Protein AF-A0A8H3XBK4-F1 (afdb_monomer_lite)

Organism: Gigaspora margarita (NCBI:txid4874)

Radius of gyration: 11.95 Å; chains: 1; bounding box: 29×23×34 Å

Foldseek 3Di:
DDWADPDPWKIKAFDADPVGHTDADDPQKWKAFPVVRDTFDWDADPNHTIGIGTPPTDMWIDGNNHTDDD

Structure (mmCIF, N/CA/C/O backbone):
data_AF-A0A8H3XBK4-F1
#
_entry.id   AF-A0A8H3XBK4-F1
#
loop_
_atom_site.group_PDB
_atom_site.id
_atom_site.type_symbol
_atom_site.label_atom_id
_atom_site.label_alt_id
_atom_site.label_comp_id
_atom_site.label_asym_id
_atom_site.label_entity_id
_atom_site.label_seq_id
_atom_site.pdbx_PDB_ins_code
_atom_site.Cartn_x
_atom_site.Cartn_y
_atom_site.Cartn_z
_atom_site.occupancy
_atom_site.B_iso_or_equiv
_atom_site.auth_seq_id
_atom_site.auth_comp_id
_atom_site.auth_asym_id
_atom_site.auth_atom_id
_atom_site.pdbx_PDB_model_num
ATOM 1 N N . MET A 1 1 ? -0.061 -3.417 -8.101 1.00 91.12 1 MET A N 1
ATOM 2 C CA . MET A 1 1 ? 0.654 -3.105 -6.842 1.00 91.12 1 MET A CA 1
ATOM 3 C C . MET A 1 1 ? 1.792 -4.097 -6.680 1.00 91.12 1 MET A C 1
ATOM 5 O O . MET A 1 1 ? 1.617 -5.249 -7.066 1.00 91.12 1 MET A O 1
ATOM 9 N N . ARG A 1 2 ? 2.935 -3.661 -6.151 1.00 94.31 2 ARG A N 1
ATOM 10 C CA . ARG A 1 2 ? 4.060 -4.532 -5.795 1.00 94.31 2 ARG A CA 1
ATOM 11 C C . ARG A 1 2 ? 4.528 -4.238 -4.376 1.00 94.31 2 ARG A C 1
ATOM 13 O O . ARG A 1 2 ? 4.329 -3.135 -3.868 1.00 94.31 2 ARG A O 1
ATOM 20 N N . ILE A 1 3 ? 5.142 -5.247 -3.771 1.00 94.38 3 ILE A N 1
ATOM 21 C CA . ILE A 1 3 ? 5.780 -5.172 -2.462 1.00 94.38 3 ILE A CA 1
ATOM 22 C C . ILE A 1 3 ? 7.218 -5.651 -2.645 1.00 94.38 3 ILE A C 1
ATOM 24 O O . ILE A 1 3 ? 7.450 -6.715 -3.218 1.00 94.38 3 ILE A O 1
ATOM 28 N N . GLU A 1 4 ? 8.175 -4.858 -2.185 1.00 95.06 4 GLU A N 1
ATOM 29 C CA . GLU A 1 4 ? 9.604 -5.137 -2.298 1.00 95.06 4 GLU A CA 1
ATOM 30 C C . GLU A 1 4 ? 10.274 -5.052 -0.930 1.00 95.06 4 GLU A C 1
ATOM 32 O O . GLU A 1 4 ? 9.959 -4.189 -0.111 1.00 95.06 4 GLU A O 1
ATOM 37 N N . LYS A 1 5 ? 11.230 -5.945 -0.677 1.00 95.62 5 LYS A N 1
ATOM 38 C CA . LYS A 1 5 ? 12.036 -5.913 0.540 1.00 95.62 5 LYS A CA 1
ATOM 39 C C . LYS A 1 5 ? 13.166 -4.894 0.386 1.00 95.62 5 LYS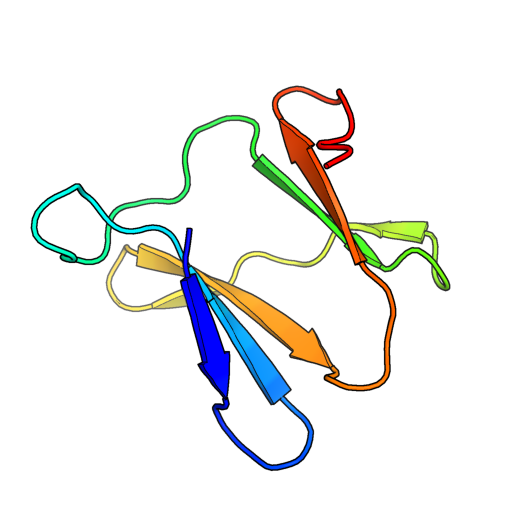 A C 1
ATOM 41 O O . LYS A 1 5 ? 14.043 -5.083 -0.448 1.00 95.62 5 LYS A O 1
ATOM 46 N N . VAL A 1 6 ? 13.182 -3.866 1.235 1.00 95.31 6 VAL A N 1
ATOM 47 C CA . VAL A 1 6 ? 14.267 -2.867 1.272 1.00 95.31 6 VAL A CA 1
ATOM 48 C C . VAL A 1 6 ? 15.407 -3.361 2.158 1.00 95.31 6 VAL A C 1
ATOM 50 O O . VAL A 1 6 ? 16.576 -3.291 1.791 1.00 95.31 6 VAL A O 1
ATOM 53 N N . ASN A 1 7 ? 15.070 -3.873 3.343 1.00 95.25 7 ASN A N 1
ATOM 54 C CA . ASN A 1 7 ? 16.023 -4.489 4.264 1.00 95.25 7 ASN A CA 1
ATOM 55 C C . ASN A 1 7 ? 15.326 -5.559 5.123 1.00 95.25 7 ASN A C 1
ATOM 57 O O . ASN A 1 7 ? 14.230 -6.005 4.798 1.00 95.25 7 ASN A O 1
ATOM 61 N N . MET A 1 8 ? 15.968 -6.027 6.199 1.00 94.38 8 MET A N 1
ATOM 62 C CA . MET A 1 8 ? 15.403 -7.080 7.056 1.00 94.38 8 MET A CA 1
ATOM 63 C C . MET A 1 8 ? 14.060 -6.713 7.700 1.00 94.38 8 MET A C 1
ATOM 65 O O . MET A 1 8 ? 13.255 -7.612 7.908 1.00 94.38 8 MET A O 1
ATOM 69 N N . ASN A 1 9 ? 13.817 -5.429 7.971 1.00 95.31 9 ASN A N 1
ATOM 70 C CA . ASN A 1 9 ? 12.656 -4.968 8.732 1.00 95.31 9 ASN A CA 1
ATOM 71 C C . ASN A 1 9 ? 11.690 -4.120 7.904 1.00 95.31 9 ASN A C 1
ATOM 73 O O . ASN A 1 9 ? 10.536 -3.995 8.292 1.00 95.31 9 ASN A O 1
ATOM 77 N N . ILE A 1 10 ? 12.148 -3.534 6.796 1.00 95.38 10 ILE A N 1
ATOM 78 C CA . ILE A 1 10 ? 11.381 -2.571 6.004 1.00 95.38 10 ILE A CA 1
ATOM 79 C C . ILE A 1 10 ? 11.024 -3.169 4.646 1.00 95.38 10 ILE A C 1
ATOM 81 O O . ILE A 1 10 ? 11.902 -3.623 3.899 1.00 95.38 10 ILE A O 1
ATOM 85 N N . MET A 1 11 ? 9.741 -3.092 4.304 1.00 95.75 11 MET A N 1
ATOM 86 C CA . MET A 1 11 ? 9.245 -3.302 2.948 1.00 95.75 11 MET A CA 1
ATOM 87 C C . MET A 1 11 ? 8.747 -1.997 2.337 1.00 95.75 11 MET A C 1
ATOM 89 O O . MET A 1 11 ? 8.290 -1.097 3.039 1.00 95.75 11 MET A O 1
ATOM 93 N N . ARG A 1 12 ? 8.812 -1.920 1.012 1.00 95.56 12 ARG A N 1
ATOM 94 C CA . ARG A 1 12 ? 8.276 -0.832 0.201 1.00 95.56 12 ARG A CA 1
ATOM 95 C C . ARG A 1 12 ? 7.059 -1.334 -0.565 1.00 95.56 12 ARG A C 1
ATOM 97 O O . ARG A 1 12 ? 7.156 -2.329 -1.281 1.00 95.56 12 ARG A O 1
ATOM 104 N N . ILE A 1 13 ? 5.942 -0.622 -0.461 1.00 95.56 13 ILE A N 1
ATOM 105 C CA . ILE A 1 13 ? 4.759 -0.821 -1.304 1.00 95.56 13 ILE A CA 1
ATOM 106 C C . ILE A 1 13 ? 4.695 0.312 -2.321 1.00 95.56 13 ILE A C 1
ATOM 108 O O . ILE A 1 13 ? 4.744 1.492 -1.961 1.00 95.56 13 ILE A O 1
ATOM 112 N N . TYR A 1 14 ? 4.566 -0.051 -3.592 1.00 95.75 14 TYR A N 1
ATOM 113 C CA . TYR A 1 14 ? 4.466 0.894 -4.699 1.00 95.75 14 TYR A CA 1
ATOM 114 C C . TYR A 1 14 ? 3.542 0.365 -5.801 1.00 95.75 14 TYR A C 1
ATOM 116 O O . TYR A 1 14 ? 3.126 -0.803 -5.824 1.00 95.75 14 TYR A O 1
ATOM 124 N N . PHE A 1 15 ? 3.174 1.256 -6.715 1.00 94.69 15 PHE A N 1
ATOM 125 C CA . PHE A 1 15 ? 2.250 0.966 -7.803 1.00 94.69 15 PHE A CA 1
ATOM 126 C C . PHE A 1 15 ? 3.011 0.901 -9.116 1.00 94.69 15 PHE A C 1
ATOM 128 O O . PHE A 1 15 ? 3.951 1.657 -9.337 1.00 94.69 15 PHE A O 1
ATOM 135 N N . VAL A 1 16 ? 2.604 -0.038 -9.967 1.00 95.38 16 VAL A N 1
ATOM 136 C CA . VAL A 1 16 ? 3.195 -0.242 -11.286 1.00 95.38 16 VAL A CA 1
ATOM 137 C C . VAL A 1 16 ? 2.107 -0.349 -12.340 1.00 95.38 16 VAL A C 1
ATOM 139 O O . VAL A 1 16 ? 0.992 -0.778 -12.023 1.00 95.38 16 VAL A O 1
ATOM 142 N N . ASP A 1 17 ? 2.440 0.024 -13.570 1.00 95.00 17 ASP A N 1
ATOM 143 C CA . ASP A 1 17 ? 1.629 -0.254 -14.754 1.00 95.00 17 ASP A CA 1
ATOM 144 C C . ASP A 1 17 ? 1.763 -1.726 -15.212 1.00 95.00 17 ASP A C 1
ATOM 146 O O . ASP A 1 17 ? 2.456 -2.537 -14.591 1.00 95.00 17 ASP A O 1
ATOM 150 N N . ASN A 1 18 ? 1.076 -2.088 -16.302 1.00 95.12 18 ASN A N 1
ATOM 151 C CA . ASN A 1 18 ? 1.126 -3.442 -16.869 1.00 95.12 18 ASN A CA 1
ATOM 152 C C . ASN A 1 18 ? 2.546 -3.864 -17.316 1.00 95.12 18 ASN A C 1
ATOM 154 O O . ASN A 1 18 ? 2.932 -4.999 -17.030 1.00 95.12 18 ASN A O 1
ATOM 158 N N . PRO A 1 19 ? 3.338 -3.000 -17.984 1.00 96.12 19 PRO A N 1
ATOM 159 C CA . PRO A 1 19 ? 4.760 -3.257 -18.237 1.00 96.12 19 PRO A CA 1
ATOM 160 C C . PRO A 1 19 ? 5.628 -3.437 -16.980 1.00 96.12 19 PRO A C 1
ATOM 162 O O . PRO A 1 19 ? 6.697 -4.041 -17.062 1.00 96.12 19 PRO A O 1
ATOM 165 N N . GLY A 1 20 ? 5.189 -2.933 -15.826 1.00 93.81 20 GLY A N 1
ATOM 166 C CA . GLY A 1 20 ? 5.918 -2.997 -14.561 1.00 93.81 20 GLY A CA 1
ATOM 167 C C . GLY A 1 20 ? 6.697 -1.726 -14.210 1.00 93.81 20 GLY A C 1
ATOM 168 O O . GLY A 1 20 ? 7.491 -1.772 -13.270 1.00 93.81 20 GLY A O 1
ATOM 169 N N . ASN A 1 21 ? 6.480 -0.616 -14.919 1.00 94.25 21 ASN A N 1
ATOM 170 C CA . ASN A 1 21 ? 7.051 0.687 -14.578 1.00 94.25 21 ASN A CA 1
ATOM 171 C C . ASN A 1 21 ? 6.355 1.259 -13.346 1.00 94.25 21 ASN A C 1
ATOM 173 O O . ASN A 1 21 ? 5.135 1.152 -13.228 1.00 94.25 21 ASN A O 1
ATOM 177 N N . GLU A 1 22 ? 7.109 1.908 -12.458 1.00 94.19 22 GLU A N 1
ATOM 178 C CA . GLU A 1 22 ? 6.523 2.615 -11.320 1.00 94.19 22 GLU A CA 1
ATOM 179 C C . GLU A 1 22 ? 5.635 3.777 -11.783 1.00 94.19 22 GLU A C 1
ATOM 181 O O . GLU A 1 22 ? 6.007 4.561 -12.657 1.00 94.19 22 GLU A O 1
ATOM 186 N N . ILE A 1 23 ? 4.459 3.895 -11.168 1.00 95.06 23 ILE A N 1
ATOM 187 C CA . ILE A 1 23 ? 3.482 4.953 -11.436 1.00 95.06 23 ILE A CA 1
ATOM 188 C C . ILE A 1 23 ? 3.101 5.669 -10.136 1.00 95.06 23 ILE A C 1
ATOM 190 O O . ILE A 1 23 ? 3.252 5.096 -9.051 1.00 95.06 23 ILE A O 1
ATOM 194 N N . PRO A 1 24 ? 2.565 6.903 -10.211 1.00 94.12 24 PRO A N 1
ATOM 195 C CA . PRO A 1 24 ? 1.983 7.561 -9.051 1.00 94.12 24 PRO A CA 1
ATOM 196 C C . PRO A 1 24 ? 0.934 6.677 -8.375 1.00 94.12 24 PRO A C 1
ATOM 198 O O . PRO A 1 24 ? 0.186 5.955 -9.039 1.00 94.12 24 PRO A O 1
ATOM 201 N N . ILE A 1 25 ? 0.864 6.757 -7.047 1.00 93.25 25 ILE A N 1
ATOM 202 C CA . ILE A 1 25 ? -0.162 6.040 -6.292 1.00 93.25 25 ILE A CA 1
ATOM 203 C C . ILE A 1 25 ? -1.544 6.510 -6.774 1.00 93.25 25 ILE A C 1
ATOM 205 O O . ILE A 1 25 ? -1.786 7.721 -6.806 1.00 93.25 25 ILE A O 1
ATOM 209 N N . PRO A 1 26 ? -2.455 5.587 -7.141 1.00 92.31 26 PRO A N 1
ATOM 210 C CA . PRO A 1 26 ? -3.807 5.946 -7.538 1.00 92.31 26 PRO A CA 1
ATOM 211 C C . PRO A 1 26 ? -4.521 6.774 -6.466 1.00 92.31 26 PRO A C 1
A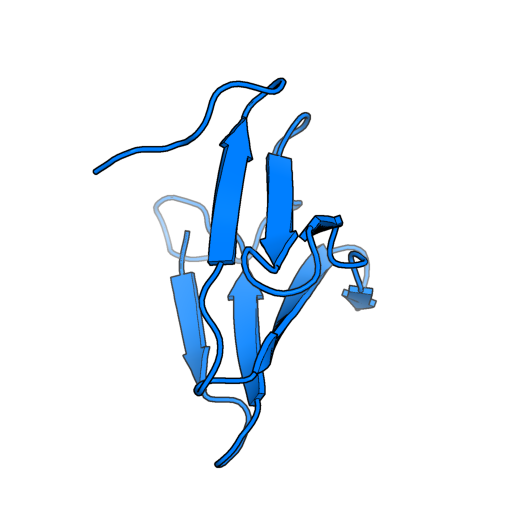TOM 213 O O . PRO A 1 26 ? -4.349 6.561 -5.264 1.00 92.31 26 PRO A O 1
ATOM 216 N N . THR A 1 27 ? -5.357 7.716 -6.897 1.00 91.81 27 THR A N 1
ATOM 217 C CA . THR A 1 27 ? -6.131 8.557 -5.981 1.00 91.81 27 THR A CA 1
ATOM 218 C C . THR A 1 27 ? -7.018 7.712 -5.066 1.00 91.81 27 THR A C 1
ATOM 220 O O . THR A 1 27 ? -7.608 6.719 -5.494 1.00 91.81 27 THR A O 1
ATOM 223 N N . GLY A 1 28 ? -7.114 8.122 -3.799 1.00 92.50 28 GLY A N 1
ATOM 224 C CA . GLY A 1 28 ? -7.959 7.465 -2.803 1.00 92.50 28 GLY A CA 1
ATOM 225 C C . GLY A 1 28 ? -7.344 6.223 -2.163 1.00 92.50 28 GLY A C 1
ATOM 226 O O . GLY A 1 28 ? -8.001 5.607 -1.327 1.00 92.50 28 GLY A O 1
ATOM 227 N N . ILE A 1 29 ? -6.108 5.860 -2.518 1.00 94.88 29 ILE A N 1
ATOM 228 C CA . ILE A 1 29 ? -5.371 4.811 -1.817 1.00 94.88 29 ILE A CA 1
ATOM 229 C C . ILE A 1 29 ? -4.930 5.313 -0.444 1.00 94.88 29 ILE A C 1
ATOM 231 O O . ILE A 1 29 ? -4.345 6.387 -0.308 1.00 94.88 29 ILE A O 1
ATOM 235 N N . THR A 1 30 ? -5.192 4.515 0.582 1.00 95.19 30 THR A N 1
ATOM 236 C CA . THR A 1 30 ? -4.683 4.720 1.940 1.00 95.19 30 THR A CA 1
ATOM 237 C C . THR A 1 30 ? -4.184 3.388 2.469 1.00 95.19 30 THR A C 1
ATOM 239 O O . THR A 1 30 ? -4.838 2.368 2.279 1.00 95.19 30 THR A O 1
ATOM 242 N N . LEU A 1 31 ? -3.031 3.390 3.126 1.00 95.81 31 LEU A N 1
ATOM 243 C CA . LEU A 1 31 ? -2.525 2.235 3.853 1.00 95.81 31 LEU A CA 1
ATOM 244 C C . LEU A 1 31 ? -2.653 2.528 5.343 1.00 95.81 31 LEU A C 1
ATOM 246 O O . LEU A 1 31 ? -2.337 3.638 5.771 1.00 95.81 31 LEU A O 1
ATOM 250 N N . ARG A 1 32 ? -3.142 1.570 6.120 1.00 96.12 32 ARG A N 1
ATOM 251 C CA . ARG A 1 32 ? -3.343 1.729 7.559 1.00 96.12 32 ARG A CA 1
ATOM 252 C C . ARG A 1 32 ? -2.647 0.613 8.311 1.00 96.12 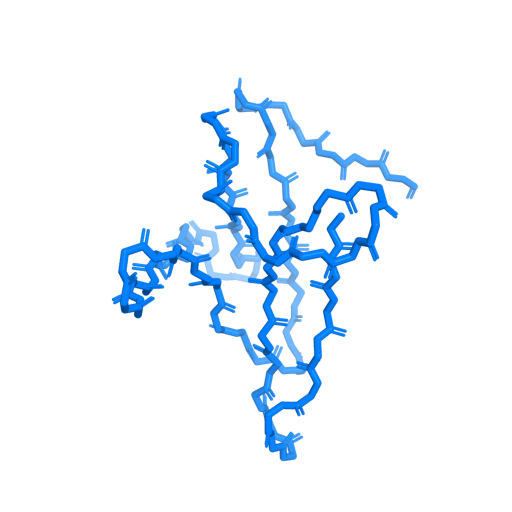32 ARG A C 1
ATOM 254 O O . ARG A 1 32 ? -2.885 -0.549 8.004 1.00 96.12 32 ARG A O 1
ATOM 261 N N . ASP A 1 33 ? -1.856 0.986 9.307 1.00 94.75 33 ASP A N 1
ATOM 262 C CA . ASP A 1 33 ? -1.386 0.079 10.352 1.00 94.75 33 ASP A CA 1
ATOM 263 C C . ASP A 1 33 ? -2.593 -0.349 11.198 1.00 94.75 33 ASP A C 1
ATOM 265 O O . ASP A 1 33 ? -3.269 0.496 11.800 1.00 94.75 33 ASP A O 1
ATOM 269 N N . THR A 1 34 ? -2.904 -1.646 11.208 1.00 93.50 34 THR A N 1
ATOM 270 C CA . THR A 1 34 ? -4.098 -2.176 11.886 1.00 93.50 34 THR A CA 1
ATOM 271 C C . THR A 1 34 ? -3.944 -2.204 13.402 1.00 93.50 34 THR A C 1
ATOM 273 O O . THR A 1 34 ? -4.940 -2.064 14.114 1.00 93.50 34 THR A O 1
ATOM 276 N N . LEU A 1 35 ? -2.714 -2.330 13.905 1.00 91.25 35 LEU A N 1
ATOM 277 C CA . LEU A 1 35 ? -2.418 -2.374 15.332 1.00 91.25 35 LEU A CA 1
ATOM 278 C C . LEU A 1 35 ? -2.566 -0.985 15.954 1.00 91.25 35 LEU A C 1
ATOM 280 O O . LEU A 1 35 ? -3.203 -0.829 16.996 1.00 91.25 35 LEU A O 1
ATOM 284 N N . ASN A 1 36 ? -1.984 0.022 15.302 1.00 91.94 36 ASN A N 1
ATOM 285 C CA . ASN A 1 36 ? -2.001 1.398 15.799 1.00 91.94 36 ASN A CA 1
ATOM 286 C C . ASN A 1 36 ? -3.222 2.192 15.305 1.00 91.94 36 ASN A C 1
ATOM 288 O O . ASN A 1 36 ? -3.515 3.260 15.843 1.00 91.94 36 ASN A O 1
ATOM 292 N N . ASN A 1 37 ? -3.951 1.679 14.306 1.00 92.62 37 ASN A N 1
ATOM 293 C CA . ASN A 1 37 ? -5.073 2.347 13.638 1.00 92.62 37 ASN A CA 1
ATOM 294 C C . ASN A 1 37 ? -4.691 3.741 13.098 1.00 92.62 37 ASN A C 1
ATOM 296 O O . ASN A 1 37 ? -5.464 4.700 13.173 1.00 92.62 37 ASN A O 1
ATOM 300 N N . VAL A 1 38 ? -3.476 3.851 12.554 1.00 94.31 38 VAL A N 1
ATOM 301 C CA . VAL A 1 38 ? -2.923 5.080 11.972 1.00 94.31 38 VAL A CA 1
ATOM 302 C C . VAL A 1 38 ? -2.698 4.870 10.479 1.00 94.31 38 VAL A C 1
ATOM 304 O O . VAL A 1 38 ? -2.263 3.806 10.044 1.00 94.31 38 VAL A O 1
ATOM 307 N N . ASN A 1 39 ? -3.018 5.887 9.678 1.00 95.06 39 ASN A N 1
ATOM 308 C CA . ASN A 1 39 ? -2.720 5.858 8.252 1.00 95.06 39 ASN A CA 1
ATOM 309 C C . ASN A 1 39 ? -1.223 6.103 8.034 1.00 95.06 39 ASN A C 1
ATOM 311 O O . ASN A 1 39 ? -0.671 7.087 8.531 1.00 95.06 39 ASN A O 1
ATOM 315 N N . GLU A 1 40 ? -0.595 5.238 7.249 1.00 95.12 40 GLU A N 1
ATOM 316 C CA . GLU A 1 40 ? 0.808 5.362 6.887 1.00 95.12 40 GLU A CA 1
ATOM 317 C C . GLU A 1 40 ? 1.051 6.591 6.017 1.00 95.12 40 GLU A C 1
ATOM 319 O O . GLU A 1 40 ? 0.259 6.944 5.134 1.00 95.12 40 GLU A O 1
ATOM 324 N N . THR A 1 41 ? 2.184 7.245 6.263 1.00 93.31 41 THR A N 1
ATOM 325 C CA . THR A 1 41 ? 2.560 8.435 5.503 1.00 93.31 41 THR A CA 1
ATOM 326 C C . THR A 1 41 ? 3.173 8.026 4.173 1.00 93.31 41 THR A C 1
ATOM 328 O O . THR A 1 41 ? 4.092 7.211 4.104 1.00 93.31 41 THR A O 1
ATOM 331 N N . LEU A 1 42 ? 2.680 8.636 3.100 1.00 92.75 42 LEU A N 1
ATOM 332 C CA . LEU A 1 42 ? 3.268 8.488 1.781 1.00 92.75 42 LEU A CA 1
ATOM 333 C C . LEU A 1 42 ? 4.638 9.176 1.730 1.00 92.75 42 LEU A C 1
ATOM 335 O O . LEU A 1 42 ? 4.730 10.378 1.979 1.00 92.75 42 LEU A O 1
ATOM 339 N N . LEU A 1 43 ? 5.680 8.452 1.320 1.00 93.94 43 LEU A N 1
ATOM 340 C CA . LEU A 1 43 ? 6.972 9.051 0.997 1.00 93.94 43 LEU A CA 1
ATOM 341 C C . LEU A 1 43 ? 7.098 9.215 -0.519 1.00 93.94 43 LEU A C 1
ATOM 343 O O . LEU A 1 43 ? 7.010 8.240 -1.262 1.00 93.94 43 LEU A O 1
ATOM 347 N N . VAL A 1 44 ? 7.308 10.447 -0.983 1.00 90.12 44 VAL A N 1
ATOM 348 C CA . VAL A 1 44 ? 7.472 10.759 -2.410 1.00 90.12 44 VAL A CA 1
ATOM 349 C C . VAL A 1 44 ? 8.956 10.871 -2.740 1.00 90.12 44 VAL A C 1
ATOM 351 O O . VAL A 1 44 ? 9.636 11.772 -2.252 1.00 90.12 44 VAL A O 1
ATOM 354 N N . ILE A 1 45 ? 9.451 9.974 -3.591 1.00 81.75 45 ILE A N 1
ATOM 355 C CA . ILE A 1 45 ? 10.832 9.970 -4.082 1.00 81.75 45 ILE A CA 1
ATOM 356 C C . ILE A 1 45 ? 10.773 10.217 -5.589 1.00 81.75 45 ILE A C 1
ATOM 358 O O . ILE A 1 45 ? 10.091 9.497 -6.314 1.00 81.75 45 ILE A O 1
ATOM 362 N N . SER A 1 46 ? 11.442 11.269 -6.066 1.00 84.25 46 SER A N 1
ATOM 363 C CA . SER A 1 46 ? 11.463 11.637 -7.494 1.00 84.25 46 SER A CA 1
ATOM 364 C C . SER A 1 46 ? 10.068 11.791 -8.129 1.00 84.25 46 SER A C 1
ATOM 366 O O . SER A 1 46 ? 9.869 11.474 -9.297 1.00 84.25 46 SER A O 1
ATOM 368 N N . GLY A 1 47 ? 9.086 12.269 -7.357 1.00 84.75 47 GLY A N 1
ATOM 369 C CA . GLY A 1 47 ? 7.706 12.471 -7.818 1.00 84.75 47 GLY A CA 1
ATOM 370 C C . GLY A 1 47 ? 6.812 11.225 -7.777 1.00 84.75 47 GLY A C 1
ATOM 371 O O . GLY A 1 47 ? 5.626 11.333 -8.079 1.00 84.75 47 GLY A O 1
ATOM 372 N N . ILE A 1 48 ? 7.337 10.068 -7.358 1.00 91.00 48 ILE A N 1
ATOM 373 C CA . ILE A 1 48 ? 6.580 8.819 -7.224 1.00 91.00 48 ILE A CA 1
ATOM 374 C C . ILE A 1 48 ? 6.432 8.471 -5.740 1.00 91.00 48 ILE A C 1
ATOM 376 O O . ILE A 1 48 ? 7.403 8.417 -4.986 1.00 91.00 48 ILE A O 1
ATOM 380 N N . GLY A 1 49 ? 5.187 8.272 -5.311 1.00 92.94 49 GLY A N 1
ATOM 381 C CA . GLY A 1 49 ? 4.852 7.924 -3.934 1.00 92.94 49 GLY A CA 1
ATOM 382 C C . GLY A 1 49 ? 5.065 6.441 -3.627 1.00 92.94 49 GLY A C 1
ATOM 383 O O . GLY A 1 49 ? 4.800 5.572 -4.457 1.00 92.94 49 GLY A O 1
ATOM 384 N N . SER A 1 50 ? 5.518 6.131 -2.418 1.00 95.69 50 SER A N 1
ATOM 385 C CA . SER A 1 50 ? 5.621 4.768 -1.889 1.00 95.69 50 SER A CA 1
ATOM 386 C C . SER A 1 50 ? 5.319 4.737 -0.395 1.00 95.69 50 SER A C 1
ATOM 388 O O . SER A 1 50 ? 5.587 5.706 0.317 1.00 95.69 50 SER A O 1
ATOM 390 N N . PHE A 1 51 ? 4.799 3.611 0.086 1.00 96.00 51 PHE A N 1
ATOM 391 C CA . PHE A 1 51 ? 4.678 3.347 1.519 1.00 96.00 51 PHE A CA 1
ATOM 392 C C . PHE A 1 51 ? 5.863 2.514 1.987 1.00 96.00 51 PHE A C 1
ATOM 394 O O . PHE A 1 51 ? 6.287 1.594 1.283 1.00 96.00 51 PHE A O 1
ATOM 401 N N . PHE A 1 52 ? 6.377 2.821 3.172 1.00 95.31 52 PHE A N 1
ATOM 402 C CA . PHE A 1 52 ? 7.423 2.045 3.824 1.00 95.31 52 PHE A CA 1
ATOM 403 C C . PHE A 1 52 ? 6.852 1.477 5.109 1.00 95.31 52 PHE A C 1
ATOM 405 O O . PHE A 1 52 ? 6.452 2.232 5.987 1.00 95.31 52 PHE A O 1
ATOM 412 N N . ILE A 1 53 ? 6.801 0.155 5.193 1.00 95.19 53 ILE A N 1
ATOM 413 C CA . ILE A 1 53 ? 6.154 -0.556 6.290 1.00 95.19 53 ILE A CA 1
ATOM 414 C C . ILE A 1 53 ? 7.116 -1.503 6.984 1.00 95.19 53 ILE A C 1
ATOM 416 O O . ILE A 1 53 ? 8.112 -1.942 6.397 1.00 95.19 53 ILE A O 1
ATOM 420 N N . LEU A 1 54 ? 6.793 -1.848 8.227 1.00 95.19 54 LEU A N 1
ATOM 421 C CA . LEU A 1 54 ? 7.487 -2.905 8.943 1.00 95.19 54 LEU A CA 1
ATOM 422 C C . LEU A 1 54 ? 6.992 -4.269 8.458 1.00 95.19 54 LEU A C 1
ATOM 424 O O . LEU A 1 54 ? 5.798 -4.524 8.425 1.00 95.19 54 LEU A O 1
ATOM 428 N N . TRP A 1 55 ? 7.910 -5.182 8.141 1.00 91.12 55 TRP A N 1
ATOM 429 C CA . TRP A 1 55 ? 7.568 -6.556 7.735 1.00 91.12 55 TRP A CA 1
ATOM 430 C C . TRP A 1 55 ? 6.764 -7.324 8.799 1.00 91.12 55 TRP A C 1
ATOM 432 O O . TRP A 1 55 ? 6.016 -8.236 8.473 1.00 91.12 55 TRP A O 1
ATOM 442 N N . ILE A 1 56 ? 6.955 -6.980 10.073 1.00 91.06 56 ILE A N 1
ATOM 443 C CA . ILE A 1 56 ? 6.382 -7.694 11.221 1.00 91.06 56 ILE A CA 1
ATOM 444 C C . ILE A 1 56 ? 5.002 -7.179 11.651 1.00 91.06 56 ILE A C 1
ATOM 446 O O . ILE A 1 56 ? 4.485 -7.647 12.662 1.00 91.06 56 ILE A O 1
ATOM 450 N N . ALA A 1 57 ? 4.458 -6.181 10.958 1.00 91.69 57 ALA A N 1
ATOM 451 C CA . ALA A 1 57 ? 3.194 -5.549 11.308 1.00 91.69 57 ALA A CA 1
ATOM 452 C C . ALA A 1 57 ? 2.121 -5.837 10.252 1.00 91.69 57 ALA A C 1
ATOM 454 O O . ALA A 1 57 ? 2.425 -6.132 9.095 1.00 91.69 57 ALA A O 1
ATOM 455 N N . ASP A 1 58 ? 0.866 -5.732 10.678 1.00 93.75 58 ASP A N 1
ATOM 456 C CA . ASP A 1 58 ? -0.302 -5.952 9.839 1.00 93.75 58 ASP A CA 1
ATOM 457 C C . ASP A 1 58 ? -0.823 -4.621 9.287 1.00 93.75 58 AS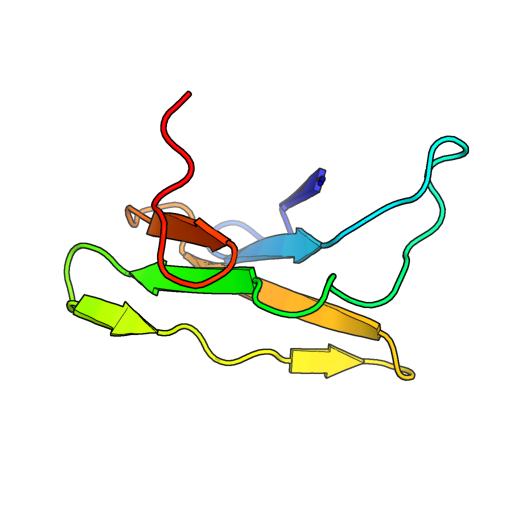P A C 1
ATOM 459 O O . ASP A 1 58 ? -0.889 -3.606 9.987 1.00 93.75 58 ASP A O 1
ATOM 463 N N . TYR A 1 59 ? -1.215 -4.632 8.013 1.00 94.69 59 TYR A N 1
ATOM 464 C CA . TYR A 1 59 ? -1.683 -3.439 7.317 1.00 94.69 59 TYR A CA 1
ATOM 465 C C . TYR A 1 59 ? -2.903 -3.737 6.456 1.00 94.69 59 TYR A C 1
ATOM 467 O O . TYR A 1 59 ? -2.947 -4.747 5.754 1.00 94.69 59 TYR A O 1
ATOM 475 N N . SER A 1 60 ? -3.840 -2.793 6.437 1.00 94.94 60 SER A N 1
ATOM 476 C CA . SER A 1 60 ? -5.005 -2.813 5.553 1.00 94.94 60 SER A CA 1
ATOM 477 C C . SER A 1 60 ? -4.880 -1.720 4.500 1.00 94.94 60 SER A C 1
ATOM 479 O O . SER A 1 60 ? -4.607 -0.554 4.808 1.00 94.94 60 SER A O 1
ATOM 481 N N . LEU A 1 61 ? -5.085 -2.093 3.239 1.00 94.69 61 LEU A N 1
ATOM 482 C CA . LEU A 1 61 ? -5.148 -1.155 2.124 1.00 94.69 61 LEU A CA 1
ATOM 483 C C . LEU A 1 61 ? -6.604 -0.742 1.901 1.00 94.69 61 LEU A C 1
ATOM 485 O O . LEU A 1 61 ? -7.495 -1.582 1.892 1.00 94.69 61 LEU A O 1
ATOM 489 N N . PHE A 1 62 ? -6.844 0.539 1.664 1.00 95.12 62 PHE A N 1
ATOM 490 C CA . PHE A 1 62 ? -8.162 1.084 1.363 1.00 95.12 62 PHE A CA 1
ATOM 491 C C . PHE A 1 62 ? -8.128 1.806 0.022 1.00 95.12 62 PHE A C 1
ATOM 493 O O . PHE A 1 62 ? -7.151 2.490 -0.286 1.00 95.12 62 PHE A O 1
ATOM 500 N N . GLN A 1 63 ? -9.217 1.715 -0.740 1.00 94.19 63 GLN A N 1
ATOM 501 C CA . GLN A 1 63 ? -9.476 2.565 -1.898 1.00 94.19 63 GLN A CA 1
ATOM 502 C C . GLN A 1 63 ? -10.771 3.334 -1.670 1.00 94.19 63 GLN A C 1
ATOM 504 O O . GLN A 1 63 ? -11.839 2.748 -1.510 1.00 94.19 63 GLN A O 1
ATOM 509 N N . ASN A 1 64 ? -10.674 4.664 -1.646 1.00 94.00 64 ASN A N 1
ATOM 510 C CA . ASN A 1 64 ? -11.799 5.559 -1.369 1.00 94.00 64 ASN A CA 1
ATOM 511 C C . ASN A 1 64 ? -12.526 5.207 -0.054 1.00 94.00 64 ASN A C 1
ATOM 513 O O . ASN A 1 64 ? -13.747 5.288 0.033 1.00 94.00 64 ASN A O 1
ATOM 517 N N . GLY A 1 65 ? -11.769 4.784 0.965 1.00 91.06 65 GLY A N 1
ATOM 518 C CA . GLY A 1 65 ? -12.300 4.404 2.278 1.00 91.06 65 GLY A CA 1
ATOM 519 C C . GLY A 1 65 ? -12.891 2.993 2.366 1.00 91.06 65 GLY A C 1
ATOM 520 O O . GLY A 1 65 ? -13.266 2.582 3.460 1.00 9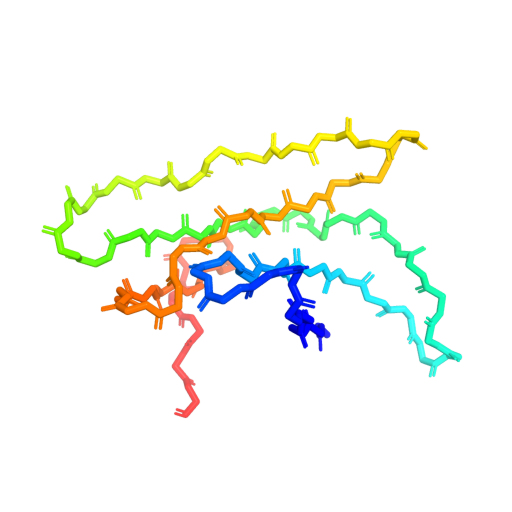1.06 65 GLY A O 1
ATOM 521 N N . VAL A 1 66 ? -12.939 2.238 1.265 1.00 92.56 66 VAL A N 1
ATOM 522 C CA . VAL A 1 66 ? -13.347 0.827 1.262 1.00 92.56 66 VAL A CA 1
ATOM 523 C C . VAL A 1 66 ? -12.107 -0.043 1.398 1.00 92.56 66 VAL A C 1
ATOM 525 O O . VAL A 1 66 ? -11.150 0.126 0.642 1.00 92.56 66 VAL A O 1
ATOM 528 N N . GLU A 1 67 ? -12.111 -0.949 2.372 1.00 89.44 67 GLU A N 1
ATOM 529 C CA . GLU A 1 67 ? -11.011 -1.886 2.580 1.00 89.44 67 GLU A CA 1
ATOM 530 C C . GLU A 1 67 ? -10.893 -2.842 1.389 1.00 89.44 67 GLU A C 1
ATOM 532 O O . GLU A 1 67 ? -11.874 -3.448 0.949 1.00 89.44 67 GLU A O 1
ATOM 537 N N . PHE A 1 68 ? -9.678 -2.978 0.868 1.00 81.19 68 PHE A N 1
ATOM 538 C CA . PHE A 1 68 ? -9.332 -4.032 -0.069 1.00 81.19 68 PHE A CA 1
ATOM 539 C C . PHE A 1 68 ? -9.174 -5.333 0.716 1.00 81.19 68 PHE A C 1
ATOM 541 O O . PHE A 1 68 ? -8.121 -5.600 1.289 1.00 81.19 68 PHE A O 1
ATOM 548 N N . VAL A 1 69 ? -10.232 -6.138 0.731 1.00 58.75 69 VAL A N 1
ATOM 549 C CA . VAL A 1 69 ? -10.200 -7.508 1.250 1.00 58.75 69 VAL A CA 1
ATOM 550 C C . VAL A 1 69 ? -9.970 -8.442 0.062 1.00 58.75 69 VAL A C 1
ATOM 552 O O . VAL A 1 69 ? -10.740 -8.404 -0.902 1.00 58.75 69 VAL A O 1
ATOM 555 N N . HIS A 1 70 ? -8.901 -9.239 0.098 1.00 50.94 70 HIS A N 1
ATOM 556 C CA . HIS A 1 70 ? -8.671 -10.332 -0.849 1.00 50.94 70 HIS A CA 1
ATOM 557 C C . HIS A 1 70 ? -8.688 -11.666 -0.114 1.00 50.94 70 HIS A C 1
ATOM 559 O O . HIS A 1 70 ? -8.065 -11.728 0.969 1.00 50.94 70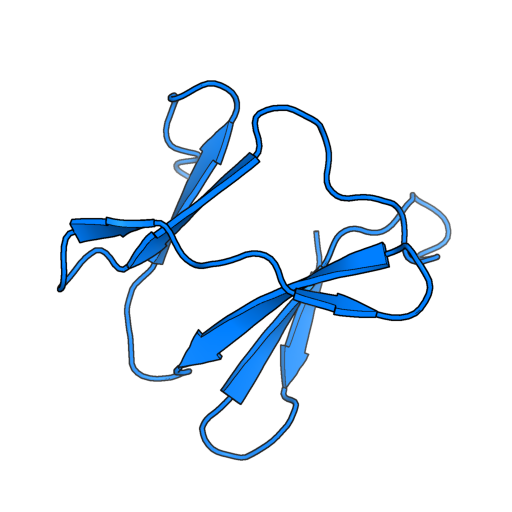 HIS A O 1
#

pLDDT: mean 92.26, std 7.13, range [50.94, 96.12]

Sequence (70 aa):
MRIEKVNMNIMRIYFVDNPGNEIPIPTGITLRDTLNNVNETLLVISGIGSFFILWIADYSLFQNGVEFVH

Secondary structure (DSSP, 8-state):
-EEEE-SSSEEEEEEE-TT--EEPPPTTEEEEETTTTEEPPPEEETTEEEEEEETTS-EEEEETTEE---